Protein AF-A0A3N5BPK9-F1 (afdb_monomer)

Solvent-accessible surface area (backbone atoms only — not comparable to full-atom values): 5326 Å² total; per-residue (Å²): 136,82,86,74,87,72,81,74,81,79,68,96,77,72,77,69,82,72,69,84,67,45,47,81,44,80,33,46,39,71,72,63,54,70,61,25,26,34,77,52,96,84,38,76,44,48,27,70,41,75,44,78,72,88,50,67,62,30,28,37,36,31,41,83,98,49,83,68,45,73,39,66,57,66,44,64,31,30,38,65,64,82,84,127

Structure (mmCIF, N/CA/C/O backbone):
data_AF-A0A3N5BPK9-F1
#
_entry.id   AF-A0A3N5BPK9-F1
#
loop_
_atom_site.group_PDB
_atom_site.id
_atom_site.type_symbol
_atom_site.label_atom_id
_atom_site.label_alt_id
_atom_site.label_comp_id
_atom_site.label_asym_id
_atom_site.label_entity_id
_atom_site.label_seq_id
_atom_site.pdbx_PDB_ins_code
_atom_site.Cartn_x
_atom_site.Cartn_y
_atom_site.Cartn_z
_atom_site.occupancy
_atom_site.B_iso_or_equiv
_atom_site.auth_seq_id
_atom_site.auth_comp_id
_atom_site.auth_asym_id
_atom_site.auth_atom_id
_atom_site.pdbx_PDB_model_num
ATOM 1 N N . MET A 1 1 ? 44.465 10.915 -16.772 1.00 47.50 1 MET A N 1
ATOM 2 C CA . MET A 1 1 ? 43.746 11.513 -15.629 1.00 47.50 1 MET A CA 1
ATOM 3 C C . MET A 1 1 ? 42.790 10.467 -15.092 1.00 47.50 1 MET A C 1
ATOM 5 O O . MET A 1 1 ? 41.895 10.043 -15.806 1.00 47.50 1 MET A O 1
ATOM 9 N N . GLN A 1 2 ? 43.094 9.948 -13.909 1.00 47.19 2 GLN A N 1
ATOM 10 C CA . GLN A 1 2 ? 42.453 8.784 -13.306 1.00 47.19 2 GLN A CA 1
ATOM 11 C C . GLN A 1 2 ? 41.342 9.306 -12.389 1.00 47.19 2 GLN A C 1
ATOM 13 O O . GLN A 1 2 ? 41.628 10.028 -11.434 1.00 47.19 2 GLN A O 1
ATOM 18 N N . TYR A 1 3 ? 40.078 9.025 -12.712 1.00 45.50 3 TYR A N 1
ATOM 19 C CA . TYR A 1 3 ? 38.963 9.395 -11.843 1.00 45.50 3 TYR A CA 1
ATOM 20 C C . TYR A 1 3 ? 38.996 8.487 -10.613 1.00 45.50 3 TYR A C 1
ATOM 22 O O . TYR A 1 3 ? 38.655 7.309 -10.674 1.00 45.50 3 TYR A O 1
ATOM 30 N N . VAL A 1 4 ? 39.479 9.035 -9.501 1.00 47.62 4 VAL A N 1
ATOM 31 C CA . VAL A 1 4 ? 39.467 8.377 -8.197 1.00 47.62 4 VAL A CA 1
ATOM 32 C C . VAL A 1 4 ? 38.024 8.252 -7.709 1.00 47.62 4 VAL A C 1
ATOM 34 O O . VAL A 1 4 ? 37.321 9.250 -7.549 1.00 47.62 4 VAL A O 1
ATOM 37 N N . HIS A 1 5 ? 37.586 7.018 -7.454 1.00 49.25 5 HIS A N 1
ATOM 38 C CA . HIS A 1 5 ? 36.364 6.731 -6.708 1.00 49.25 5 HIS A CA 1
ATOM 39 C C . HIS A 1 5 ? 36.514 7.273 -5.283 1.00 49.25 5 HIS A C 1
ATOM 41 O O . HIS A 1 5 ? 36.959 6.584 -4.366 1.00 49.25 5 HIS A O 1
ATOM 47 N N . ARG A 1 6 ? 36.155 8.543 -5.092 1.00 51.69 6 ARG A N 1
ATOM 48 C CA . ARG A 1 6 ? 35.936 9.115 -3.770 1.00 51.69 6 ARG A CA 1
ATOM 49 C C . ARG A 1 6 ? 34.637 8.510 -3.259 1.00 51.69 6 ARG A C 1
ATOM 51 O O . ARG A 1 6 ? 33.562 8.942 -3.662 1.00 51.69 6 ARG A O 1
ATOM 58 N N . GLY A 1 7 ? 34.760 7.477 -2.426 1.00 49.12 7 GLY A N 1
ATOM 59 C CA . GLY A 1 7 ? 33.644 6.902 -1.687 1.00 49.12 7 GLY A CA 1
ATOM 60 C C . GLY A 1 7 ? 32.845 8.026 -1.041 1.00 49.12 7 GLY A C 1
ATOM 61 O O . GLY A 1 7 ? 33.347 8.742 -0.170 1.00 49.12 7 GLY A O 1
ATOM 62 N N . ALA A 1 8 ? 31.630 8.232 -1.540 1.00 52.22 8 ALA A N 1
ATOM 63 C CA . ALA A 1 8 ? 30.706 9.172 -0.951 1.00 52.22 8 ALA A CA 1
ATOM 64 C C . ALA A 1 8 ? 30.343 8.633 0.435 1.00 52.22 8 ALA A C 1
ATOM 66 O O . ALA A 1 8 ? 29.849 7.514 0.570 1.00 52.22 8 ALA A O 1
ATOM 67 N N . LYS A 1 9 ? 30.623 9.421 1.476 1.00 44.53 9 LYS A N 1
ATOM 68 C CA . LYS A 1 9 ? 29.996 9.245 2.786 1.00 44.53 9 LYS A CA 1
ATOM 69 C C . LYS A 1 9 ? 28.485 9.308 2.557 1.00 44.53 9 LYS A C 1
ATOM 71 O O . LYS A 1 9 ? 27.974 10.393 2.297 1.00 44.53 9 LYS A O 1
ATOM 76 N N . ALA A 1 10 ? 27.797 8.172 2.636 1.00 50.66 10 ALA A N 1
ATOM 77 C CA . ALA A 1 10 ? 26.344 8.140 2.651 1.00 50.66 10 ALA A CA 1
ATOM 78 C C . ALA A 1 10 ? 25.870 8.886 3.904 1.00 50.66 10 ALA A C 1
ATOM 80 O O . ALA A 1 10 ? 26.038 8.423 5.034 1.00 50.66 10 ALA A O 1
ATOM 81 N N . THR A 1 11 ? 25.355 10.093 3.702 1.00 53.16 11 THR A N 1
ATOM 82 C CA . THR A 1 11 ? 24.536 10.795 4.682 1.00 53.16 11 THR A CA 1
ATOM 83 C C . THR A 1 11 ? 23.260 9.986 4.882 1.00 53.16 11 THR A C 1
ATOM 85 O O . THR A 1 11 ? 22.644 9.524 3.925 1.00 53.16 11 THR A O 1
ATOM 88 N N . HIS A 1 12 ? 22.914 9.768 6.140 1.00 56.75 12 HIS A N 1
ATOM 89 C CA . HIS A 1 12 ? 21.884 8.857 6.625 1.00 56.75 12 HIS A CA 1
ATOM 90 C C . HIS A 1 12 ? 20.463 9.419 6.403 1.00 56.75 12 HIS A C 1
ATOM 92 O O . HIS A 1 12 ? 19.742 9.611 7.370 1.00 56.75 12 HIS A O 1
ATOM 98 N N . ASP A 1 13 ? 20.090 9.748 5.161 1.00 68.44 13 ASP A N 1
ATOM 99 C CA . ASP A 1 13 ? 18.775 10.344 4.836 1.00 68.44 13 ASP A CA 1
ATOM 100 C C . ASP A 1 13 ? 18.186 9.909 3.480 1.00 68.44 13 ASP A C 1
ATOM 102 O O . ASP A 1 13 ? 17.091 10.330 3.105 1.00 68.44 13 ASP A O 1
ATOM 106 N N . GLU A 1 14 ? 18.876 9.057 2.717 1.00 77.69 14 GLU A N 1
ATOM 107 C CA . GLU A 1 14 ? 18.307 8.522 1.478 1.00 77.69 14 GLU A CA 1
ATOM 108 C C . GLU A 1 14 ? 17.371 7.342 1.796 1.00 77.69 14 GLU A C 1
ATOM 110 O O . GLU A 1 14 ? 17.755 6.452 2.566 1.00 77.69 14 GLU A O 1
ATOM 115 N N . PRO A 1 15 ? 16.139 7.302 1.244 1.00 83.75 15 PRO A N 1
ATOM 116 C CA . PRO A 1 15 ? 15.265 6.153 1.424 1.00 83.75 15 PRO A CA 1
ATOM 117 C C . PRO A 1 15 ? 15.941 4.885 0.885 1.00 83.75 15 PRO A C 1
ATOM 119 O O . PRO A 1 15 ? 16.679 4.950 -0.101 1.00 83.75 15 PRO A O 1
ATOM 122 N N . PRO A 1 16 ? 15.680 3.709 1.483 1.00 91.69 16 PRO A N 1
ATOM 123 C CA . PRO A 1 16 ? 16.241 2.468 0.973 1.00 91.69 16 PRO A CA 1
ATOM 124 C C . PRO A 1 16 ? 15.822 2.237 -0.487 1.00 91.69 16 PRO A C 1
ATOM 126 O O . PRO A 1 16 ? 14.734 2.668 -0.900 1.00 91.69 16 PRO A O 1
ATOM 129 N N . PRO A 1 17 ? 16.637 1.505 -1.266 1.00 93.25 17 PRO A N 1
ATOM 130 C CA . PRO A 1 17 ? 16.278 1.157 -2.631 1.00 93.25 17 PRO A CA 1
ATOM 131 C C . PRO A 1 17 ? 14.967 0.356 -2.645 1.00 93.25 17 PRO A C 1
ATOM 133 O O . PRO A 1 17 ? 14.759 -0.493 -1.771 1.00 93.25 17 PRO A O 1
ATOM 136 N N . PRO A 1 18 ? 14.067 0.614 -3.608 1.00 94.19 18 PRO A N 1
ATOM 137 C CA . PRO A 1 18 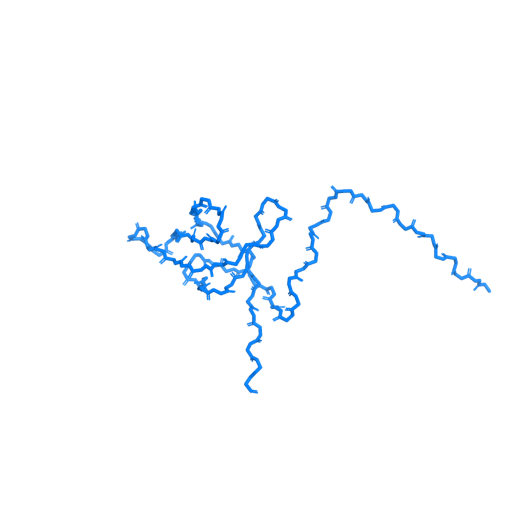? 12.798 -0.091 -3.681 1.00 94.19 18 PRO A CA 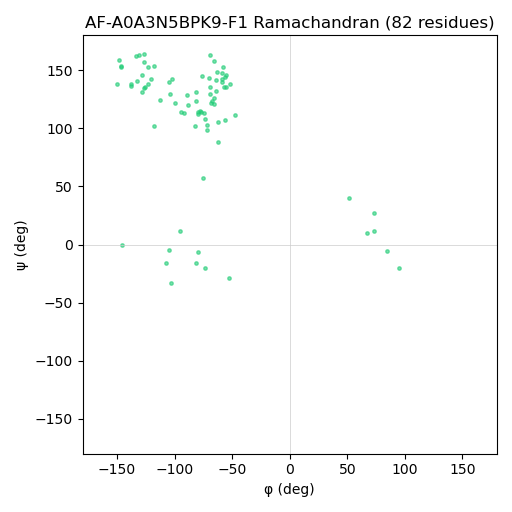1
ATOM 138 C C . PRO A 1 18 ? 12.976 -1.582 -3.984 1.00 94.19 18 PRO A C 1
ATOM 140 O O . PRO A 1 18 ? 13.995 -1.976 -4.557 1.00 94.19 18 PRO A O 1
ATOM 143 N N . PRO A 1 19 ? 11.981 -2.424 -3.640 1.00 95.06 19 PRO A N 1
ATOM 144 C CA . PRO A 1 19 ? 12.016 -3.840 -3.976 1.00 95.06 19 PRO A CA 1
ATOM 145 C C . PRO A 1 19 ? 12.212 -4.050 -5.482 1.00 95.06 19 PRO A C 1
ATOM 147 O O . PRO A 1 19 ? 11.579 -3.383 -6.306 1.00 95.06 19 PRO A O 1
ATOM 150 N N . VAL A 1 20 ? 13.092 -4.987 -5.841 1.00 94.19 20 VAL A N 1
ATOM 151 C CA . VAL A 1 20 ? 13.396 -5.319 -7.241 1.00 94.19 20 VAL A CA 1
ATOM 152 C C . VAL A 1 20 ? 12.126 -5.761 -7.968 1.00 94.19 20 VAL A C 1
ATOM 154 O O . VAL A 1 20 ? 11.282 -6.451 -7.400 1.00 94.19 20 VAL A O 1
ATOM 157 N N . GLY A 1 21 ? 11.999 -5.367 -9.237 1.00 94.88 21 GLY A N 1
ATOM 158 C CA . GLY A 1 21 ? 10.848 -5.731 -10.063 1.00 94.88 21 GLY A CA 1
ATOM 159 C C . GLY A 1 21 ? 9.575 -4.976 -9.688 1.00 94.88 21 GLY A C 1
ATOM 160 O O . GLY A 1 21 ? 8.485 -5.493 -9.905 1.00 94.88 21 GLY A O 1
ATOM 161 N N . THR A 1 22 ? 9.694 -3.774 -9.120 1.00 96.44 22 THR A N 1
ATOM 162 C CA . THR A 1 22 ? 8.551 -2.899 -8.843 1.00 96.44 22 THR A CA 1
ATOM 163 C C . THR A 1 22 ? 8.638 -1.582 -9.608 1.00 96.44 22 THR A C 1
ATOM 165 O O . THR A 1 22 ? 9.726 -1.105 -9.928 1.00 96.44 22 THR A O 1
ATOM 168 N N . VAL A 1 23 ? 7.481 -0.973 -9.882 1.00 96.06 23 VAL A N 1
ATOM 169 C CA . VAL A 1 23 ? 7.378 0.357 -10.500 1.00 96.06 23 VAL A CA 1
ATOM 170 C C . VAL A 1 23 ? 6.804 1.352 -9.490 1.00 96.06 23 VAL A C 1
ATOM 172 O O . VAL A 1 23 ? 5.706 1.112 -8.966 1.00 96.06 23 VAL A O 1
ATOM 175 N N . PRO A 1 24 ? 7.501 2.474 -9.217 1.00 96.50 24 PRO A N 1
ATOM 176 C CA . PRO A 1 24 ? 6.968 3.532 -8.374 1.00 96.50 24 PRO A CA 1
ATOM 177 C C . PRO A 1 24 ? 5.820 4.258 -9.078 1.00 96.50 24 PRO A C 1
ATOM 179 O O . PRO A 1 24 ? 5.900 4.620 -10.251 1.00 96.50 24 PRO A O 1
ATOM 182 N N . THR A 1 25 ? 4.735 4.519 -8.358 1.00 97.50 25 THR A N 1
ATOM 183 C CA . THR A 1 25 ? 3.646 5.382 -8.832 1.00 97.50 25 THR A CA 1
ATOM 184 C C . THR A 1 25 ? 2.985 6.075 -7.651 1.00 97.50 25 THR A C 1
ATOM 186 O O . THR A 1 25 ? 2.731 5.455 -6.614 1.00 97.50 25 THR A O 1
ATOM 189 N N . HIS A 1 26 ? 2.683 7.361 -7.805 1.00 97.69 26 HIS A N 1
ATOM 190 C CA . HIS A 1 26 ? 1.920 8.112 -6.818 1.00 97.69 26 HIS A CA 1
ATOM 191 C C . HIS A 1 26 ? 0.432 7.772 -6.955 1.00 97.69 26 HIS A C 1
ATOM 193 O O . HIS A 1 26 ? -0.161 8.036 -7.999 1.00 97.69 26 HIS A O 1
ATOM 199 N N . ARG A 1 27 ? -0.158 7.140 -5.933 1.00 96.38 27 ARG A N 1
ATOM 200 C CA . ARG A 1 27 ? -1.532 6.620 -5.988 1.00 96.38 27 ARG A CA 1
ATOM 201 C C . ARG A 1 27 ? -2.398 7.201 -4.873 1.00 96.38 27 ARG A C 1
ATOM 203 O O . ARG A 1 27 ? -1.924 7.271 -3.737 1.00 96.38 27 ARG A O 1
ATOM 210 N N . PRO A 1 28 ? -3.659 7.579 -5.149 1.00 96.88 28 PRO A N 1
ATOM 211 C CA . PRO A 1 28 ? -4.643 7.832 -4.102 1.00 96.88 28 PRO A CA 1
ATOM 212 C C . PRO A 1 28 ? -5.034 6.521 -3.397 1.00 96.88 28 PRO A C 1
ATOM 214 O O . PRO A 1 28 ? -4.841 5.442 -3.967 1.00 96.88 28 PRO A O 1
ATOM 217 N N . PRO A 1 29 ? -5.659 6.582 -2.204 1.00 96.12 29 PRO A N 1
ATOM 218 C CA . PRO A 1 29 ? -6.113 5.389 -1.484 1.00 96.12 29 PRO A CA 1
ATOM 219 C C . PRO A 1 29 ? -6.997 4.448 -2.318 1.00 96.12 29 PRO A C 1
ATOM 221 O O . PRO A 1 29 ? -6.992 3.243 -2.092 1.00 96.12 29 PRO A O 1
ATOM 224 N N . SER A 1 30 ? -7.741 4.974 -3.293 1.00 94.81 30 SER A N 1
ATOM 225 C CA . SER A 1 30 ? -8.623 4.200 -4.170 1.00 94.81 30 SER A CA 1
ATOM 226 C C . SER A 1 30 ? -7.913 3.351 -5.236 1.00 94.81 30 SER A C 1
ATOM 228 O O . SER A 1 30 ? -8.536 2.414 -5.727 1.00 94.81 30 SER A O 1
ATOM 230 N N . ASP A 1 31 ? -6.653 3.640 -5.593 1.00 95.44 31 ASP A N 1
ATOM 231 C CA . ASP A 1 31 ? -5.896 2.899 -6.630 1.00 95.44 31 ASP A CA 1
ATOM 232 C C . ASP A 1 31 ? -4.823 1.952 -6.050 1.00 95.44 31 ASP A C 1
ATOM 234 O O . ASP A 1 31 ? -4.171 1.185 -6.768 1.00 95.44 31 ASP A O 1
ATOM 238 N N . VAL A 1 32 ? -4.632 1.975 -4.731 1.00 95.25 32 VAL A N 1
ATOM 239 C CA . VAL A 1 32 ? -3.741 1.037 -4.039 1.00 95.25 32 VAL A CA 1
ATOM 240 C C . VAL A 1 32 ? -4.334 -0.373 -4.053 1.00 95.25 32 VAL A C 1
ATOM 242 O O . VAL A 1 32 ? -5.549 -0.553 -3.951 1.00 95.25 32 VAL A O 1
ATOM 245 N N . ARG A 1 33 ? -3.471 -1.384 -4.196 1.00 95.94 33 ARG A N 1
ATOM 246 C CA . ARG A 1 33 ? -3.854 -2.799 -4.278 1.00 95.94 33 ARG A CA 1
ATOM 247 C C . ARG A 1 33 ? -3.107 -3.650 -3.257 1.00 95.94 33 ARG A C 1
ATOM 249 O O . ARG A 1 33 ? -2.005 -3.316 -2.825 1.00 95.94 33 ARG A O 1
ATOM 256 N N . VAL A 1 34 ? -3.694 -4.798 -2.917 1.00 96.94 34 VAL A N 1
ATOM 257 C CA . VAL A 1 34 ? -2.961 -5.875 -2.238 1.00 96.94 34 VAL A CA 1
ATOM 258 C C . VAL A 1 34 ? -1.767 -6.274 -3.107 1.00 96.94 34 VAL A C 1
ATOM 260 O O . VAL A 1 34 ? -1.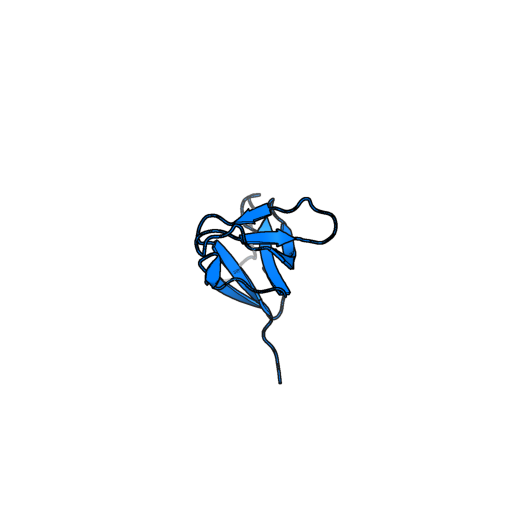896 -6.401 -4.322 1.00 96.94 34 VAL A O 1
ATOM 263 N N . GLY A 1 35 ? -0.606 -6.454 -2.483 1.00 96.88 35 GLY A N 1
ATOM 264 C CA . GLY A 1 35 ? 0.654 -6.759 -3.152 1.00 96.88 35 GLY A CA 1
ATOM 265 C C . GLY A 1 35 ? 1.532 -5.543 -3.449 1.00 96.88 35 GLY A C 1
ATOM 266 O O . GLY A 1 35 ? 2.741 -5.730 -3.581 1.00 96.88 35 GLY A O 1
ATOM 267 N N . ASP A 1 36 ? 0.974 -4.326 -3.479 1.00 97.56 36 ASP A N 1
ATOM 268 C CA . ASP A 1 36 ? 1.772 -3.100 -3.565 1.00 97.56 36 ASP A CA 1
ATOM 269 C C . ASP A 1 36 ? 2.653 -2.951 -2.311 1.00 97.56 36 ASP A C 1
ATOM 271 O O . ASP A 1 36 ? 2.273 -3.339 -1.199 1.00 97.56 36 ASP A O 1
ATOM 275 N N . PHE A 1 37 ? 3.828 -2.349 -2.481 1.00 97.75 37 PHE A N 1
ATOM 276 C CA . PHE A 1 37 ? 4.707 -1.972 -1.377 1.00 97.75 37 PHE A CA 1
ATOM 277 C C . PHE A 1 37 ? 4.610 -0.472 -1.090 1.00 97.75 37 PHE A C 1
ATOM 279 O O . PHE A 1 37 ? 4.536 0.346 -2.009 1.00 97.75 37 PHE A O 1
ATOM 286 N N . ILE A 1 38 ? 4.660 -0.096 0.188 1.00 96.75 38 ILE A N 1
ATOM 287 C CA . ILE A 1 38 ? 4.728 1.299 0.644 1.00 96.75 38 ILE A CA 1
ATOM 288 C C . ILE A 1 38 ? 5.918 1.455 1.583 1.00 96.75 38 ILE A C 1
ATOM 290 O O . ILE A 1 38 ? 6.107 0.635 2.479 1.00 96.75 38 ILE A O 1
ATOM 294 N N . LEU A 1 39 ? 6.700 2.520 1.405 1.00 96.19 39 LEU A N 1
ATOM 295 C CA . LEU A 1 39 ? 7.751 2.881 2.351 1.00 96.19 39 LEU A CA 1
ATOM 296 C C . LEU A 1 39 ? 7.122 3.493 3.615 1.00 96.19 39 LEU A C 1
ATOM 298 O O . LEU A 1 39 ? 6.531 4.574 3.560 1.00 96.19 39 LEU A O 1
ATOM 302 N N . LEU A 1 40 ? 7.236 2.793 4.743 1.00 94.19 40 LEU A N 1
ATOM 303 C CA . LEU A 1 40 ? 6.804 3.227 6.073 1.00 94.19 40 LEU A CA 1
ATOM 304 C C . LEU A 1 40 ? 7.965 3.046 7.047 1.00 94.19 40 LEU A C 1
ATOM 306 O O . LEU A 1 40 ? 8.559 1.973 7.083 1.00 94.19 40 LEU A O 1
ATOM 310 N N . ASP A 1 41 ? 8.273 4.076 7.835 1.00 92.00 41 ASP A N 1
ATOM 311 C CA . ASP A 1 41 ? 9.304 4.021 8.884 1.00 92.00 41 ASP A CA 1
ATOM 312 C C . ASP A 1 41 ? 10.661 3.487 8.369 1.00 92.00 41 ASP A C 1
ATOM 314 O O . ASP A 1 41 ? 11.323 2.676 9.011 1.00 92.00 41 ASP A O 1
ATOM 318 N N . GLY A 1 42 ? 11.049 3.897 7.154 1.00 92.69 42 GLY A N 1
ATOM 319 C CA . GLY A 1 42 ? 12.293 3.461 6.511 1.00 92.69 42 GLY A CA 1
ATOM 320 C C . GLY A 1 42 ? 12.283 2.020 5.988 1.00 92.69 42 GLY A C 1
ATOM 321 O O . GLY A 1 42 ? 13.335 1.507 5.624 1.00 92.69 42 GLY A O 1
ATOM 322 N N . GLN A 1 43 ? 11.127 1.352 5.925 1.00 94.69 43 GLN A N 1
ATOM 323 C CA . GLN A 1 43 ? 11.003 -0.019 5.426 1.00 94.69 43 GLN A CA 1
ATOM 324 C C . GLN A 1 43 ? 9.856 -0.178 4.426 1.00 94.69 43 GLN A C 1
ATOM 326 O O . GLN A 1 43 ? 8.771 0.377 4.596 1.00 94.69 43 GLN A O 1
ATOM 331 N N . TYR A 1 44 ? 10.075 -0.975 3.380 1.00 96.62 44 TYR A N 1
ATOM 332 C CA . TYR A 1 44 ? 9.019 -1.314 2.429 1.00 96.62 44 TYR A CA 1
ATOM 333 C C . TYR A 1 44 ? 8.093 -2.373 3.016 1.00 96.62 44 TYR A C 1
ATOM 335 O O . TYR A 1 44 ? 8.480 -3.520 3.220 1.00 96.62 44 TYR A O 1
ATOM 343 N N . GLN A 1 45 ? 6.847 -1.981 3.251 1.00 97.50 45 GLN A N 1
ATOM 344 C CA . GLN A 1 45 ? 5.799 -2.840 3.775 1.00 97.50 45 GLN A CA 1
ATOM 345 C C . GLN A 1 45 ? 4.912 -3.311 2.625 1.00 97.50 45 GLN A C 1
ATOM 347 O O . 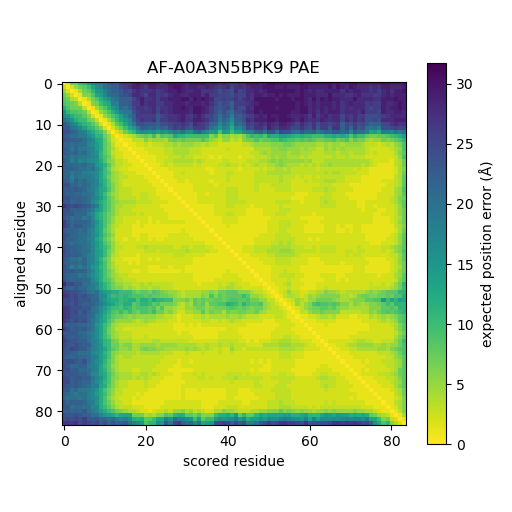GLN A 1 45 ? 4.326 -2.492 1.912 1.00 97.50 45 GLN A O 1
ATOM 352 N N . ARG A 1 46 ? 4.807 -4.631 2.439 1.00 97.62 46 ARG A N 1
ATOM 353 C CA . ARG A 1 46 ? 3.914 -5.226 1.437 1.00 97.62 46 ARG A CA 1
ATOM 354 C C . ARG A 1 46 ? 2.495 -5.285 1.976 1.00 97.62 46 ARG A C 1
ATOM 356 O O . ARG A 1 46 ? 2.261 -5.908 3.013 1.00 97.62 46 ARG A O 1
ATOM 363 N N . ILE A 1 47 ? 1.552 -4.692 1.259 1.00 97.88 47 ILE A N 1
ATOM 364 C CA . ILE A 1 47 ? 0.134 -4.759 1.611 1.00 97.88 47 ILE A CA 1
ATOM 365 C C . ILE A 1 47 ? -0.346 -6.197 1.417 1.00 97.88 47 ILE A C 1
ATOM 367 O O . ILE A 1 47 ? -0.227 -6.754 0.325 1.00 97.88 47 ILE A O 1
ATOM 371 N N . GLN A 1 48 ? -0.889 -6.797 2.472 1.00 98.00 48 GLN A N 1
ATOM 372 C CA . GLN A 1 48 ? -1.412 -8.167 2.457 1.00 98.00 48 GLN A CA 1
ATOM 373 C C . GLN A 1 48 ? -2.934 -8.215 2.397 1.00 98.00 48 GLN A C 1
ATOM 375 O O . GLN A 1 48 ? -3.494 -9.114 1.782 1.00 98.00 48 GLN A O 1
ATOM 380 N N . ASP A 1 49 ? -3.590 -7.240 3.019 1.00 97.69 49 ASP A N 1
ATOM 381 C CA . ASP A 1 49 ? -5.041 -7.095 3.008 1.00 97.69 49 ASP A CA 1
ATOM 382 C C . ASP A 1 49 ? -5.406 -5.606 3.089 1.00 97.69 49 ASP A C 1
ATOM 384 O O . ASP A 1 49 ? -4.603 -4.766 3.514 1.00 97.69 49 ASP A O 1
ATOM 388 N N . MET A 1 50 ? -6.618 -5.272 2.657 1.00 96.31 50 MET A N 1
ATOM 389 C CA . MET A 1 50 ? -7.147 -3.915 2.661 1.00 96.31 50 MET A CA 1
ATOM 390 C C . MET A 1 50 ? -8.596 -3.898 3.129 1.00 96.31 50 MET A C 1
ATOM 392 O O . MET A 1 50 ? -9.425 -4.690 2.685 1.00 96.31 50 MET A O 1
ATOM 396 N N . ARG A 1 51 ? -8.937 -2.920 3.969 1.00 95.44 51 ARG A N 1
ATOM 397 C CA . ARG A 1 51 ? -10.312 -2.678 4.415 1.00 95.44 51 ARG A CA 1
ATOM 398 C C . ARG A 1 51 ? -10.770 -1.279 4.027 1.00 95.44 51 ARG A C 1
ATOM 400 O O . ARG A 1 51 ? -10.002 -0.312 4.039 1.00 95.44 51 ARG A O 1
ATOM 407 N N . SER A 1 52 ? -12.043 -1.182 3.654 1.00 89.25 52 SER A N 1
ATOM 408 C CA . SER A 1 52 ? -12.692 0.100 3.401 1.00 89.25 52 SER A CA 1
ATOM 409 C C . SER A 1 52 ? -13.018 0.795 4.719 1.00 89.25 52 SER A C 1
ATOM 411 O O . SER A 1 52 ? -13.380 0.147 5.696 1.00 89.25 52 SER A O 1
ATOM 413 N N . THR A 1 53 ? -12.926 2.121 4.727 1.00 88.38 53 THR A N 1
ATOM 414 C CA . THR A 1 53 ? -13.374 2.979 5.832 1.00 88.38 53 THR A CA 1
ATOM 415 C C . THR A 1 53 ? -14.788 3.525 5.605 1.00 88.38 53 THR A C 1
ATOM 417 O O . THR A 1 53 ? -15.188 4.473 6.270 1.00 88.38 53 THR A O 1
ATOM 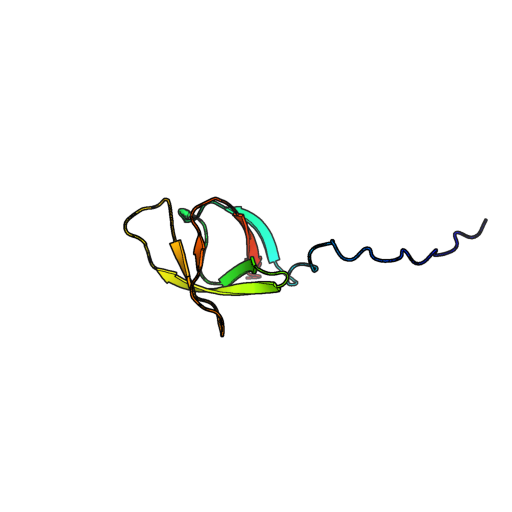420 N N . GLY A 1 54 ? -15.526 2.999 4.619 1.00 83.69 54 GLY A N 1
ATOM 421 C CA . GLY A 1 54 ? -16.830 3.529 4.199 1.00 83.69 54 GLY A CA 1
ATOM 422 C C . GLY A 1 54 ? -16.750 4.685 3.192 1.00 83.69 54 GLY A C 1
ATOM 423 O O . GLY A 1 54 ? -17.774 5.097 2.658 1.00 83.69 54 GLY A O 1
ATOM 424 N N . THR A 1 55 ? -15.548 5.176 2.871 1.00 83.56 55 THR A N 1
ATOM 425 C CA . THR A 1 55 ? -15.312 6.196 1.834 1.00 83.56 55 THR A CA 1
ATOM 426 C C . THR A 1 55 ? -14.252 5.732 0.830 1.00 83.56 55 THR A C 1
ATOM 428 O O . THR A 1 55 ? -13.506 4.775 1.067 1.00 83.56 55 THR A O 1
ATOM 431 N N . ALA A 1 56 ? -14.175 6.397 -0.326 1.00 83.62 56 ALA A N 1
ATOM 432 C CA . ALA A 1 56 ? -13.094 6.188 -1.296 1.00 83.62 56 ALA A CA 1
AT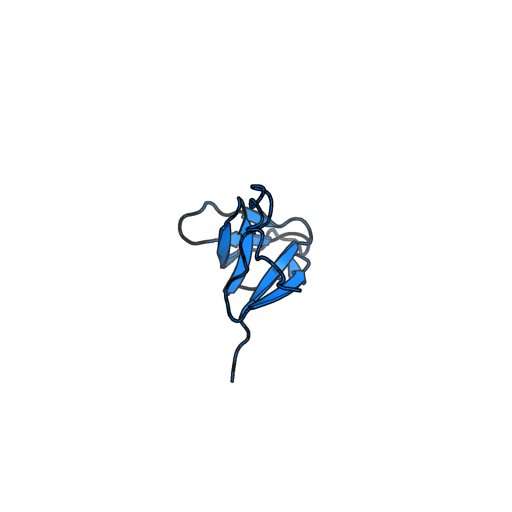OM 433 C C . ALA A 1 56 ? -11.806 6.955 -0.932 1.00 83.62 56 ALA A C 1
ATOM 435 O O . ALA A 1 56 ? -10.739 6.642 -1.453 1.00 83.62 56 ALA A O 1
ATOM 436 N N . SER A 1 57 ? -11.900 7.933 -0.025 1.00 89.25 57 SER A N 1
ATOM 437 C CA . SER A 1 57 ? -10.797 8.809 0.387 1.00 89.25 57 SER A CA 1
ATOM 438 C C . SER A 1 57 ? -9.836 8.181 1.395 1.00 89.25 57 SER A C 1
ATOM 440 O O . SER A 1 57 ? -8.817 8.788 1.704 1.00 89.25 57 SER A O 1
ATOM 442 N N . ALA A 1 58 ? -10.131 6.987 1.918 1.00 94.00 58 ALA A N 1
ATOM 443 C CA . ALA A 1 58 ? -9.216 6.282 2.802 1.00 94.00 58 ALA A CA 1
ATOM 444 C C . ALA A 1 58 ? -9.285 4.755 2.652 1.00 94.00 58 ALA A C 1
ATOM 446 O O . ALA A 1 58 ? -10.298 4.160 2.256 1.00 94.00 58 ALA A O 1
ATOM 447 N N . ARG A 1 59 ? -8.164 4.110 2.983 1.00 95.94 59 ARG A N 1
ATOM 448 C CA . ARG A 1 59 ? -8.035 2.652 3.067 1.00 95.94 59 ARG A CA 1
ATOM 449 C C . ARG A 1 59 ? -7.226 2.259 4.289 1.00 95.94 59 ARG A C 1
ATOM 451 O O . ARG A 1 59 ? -6.188 2.854 4.567 1.00 95.94 59 ARG A O 1
ATOM 458 N N . VAL A 1 60 ? -7.699 1.242 5.004 1.00 97.06 60 VAL A N 1
ATOM 459 C CA . VAL A 1 60 ? -6.925 0.594 6.066 1.00 97.06 60 VAL A CA 1
ATOM 460 C C . VAL A 1 60 ? -6.107 -0.514 5.423 1.00 97.06 60 VAL A C 1
ATOM 462 O O . VAL A 1 60 ? -6.665 -1.420 4.810 1.00 97.06 60 VAL A O 1
ATOM 465 N N . LEU A 1 61 ? -4.789 -0.417 5.540 1.00 97.81 61 LEU A N 1
ATOM 466 C CA . LEU A 1 61 ? -3.829 -1.341 4.956 1.00 97.81 61 LEU A CA 1
ATOM 467 C C . LEU A 1 61 ? -3.281 -2.253 6.051 1.00 97.81 61 LEU A C 1
ATOM 469 O O . LEU A 1 61 ? -2.835 -1.775 7.097 1.00 97.81 61 LEU A O 1
ATOM 473 N N . HIS A 1 62 ? -3.314 -3.556 5.801 1.00 98.12 62 HIS A N 1
ATOM 474 C CA . HIS A 1 62 ? -2.756 -4.575 6.681 1.00 98.12 62 HIS A CA 1
ATOM 475 C C . HIS A 1 62 ? -1.445 -5.107 6.096 1.00 98.12 62 HIS A C 1
ATOM 477 O O . HIS A 1 62 ? -1.334 -5.336 4.889 1.00 98.12 62 HIS A O 1
ATOM 483 N N . PHE A 1 63 ? -0.466 -5.329 6.968 1.00 97.50 63 PHE A N 1
ATOM 484 C CA . PHE A 1 63 ? 0.883 -5.782 6.628 1.00 97.50 63 PHE A CA 1
ATOM 485 C C . PHE A 1 63 ? 1.272 -6.959 7.533 1.00 97.50 63 PHE A C 1
ATOM 487 O O . PHE A 1 63 ? 0.667 -7.156 8.588 1.00 97.50 63 PHE A O 1
ATOM 494 N N . ALA A 1 64 ? 2.306 -7.718 7.165 1.00 95.44 64 ALA A N 1
ATOM 495 C CA . ALA A 1 64 ? 2.860 -8.736 8.060 1.00 95.44 64 ALA A CA 1
ATOM 496 C C . ALA A 1 64 ? 3.562 -8.086 9.257 1.00 95.44 64 ALA A C 1
ATOM 498 O O . ALA A 1 64 ? 4.424 -7.232 9.078 1.00 95.44 64 ALA A O 1
ATOM 499 N N . GLY A 1 65 ? 3.231 -8.528 10.473 1.00 92.81 65 GLY A N 1
ATOM 500 C CA . GLY A 1 65 ? 3.977 -8.166 11.684 1.00 92.81 65 GLY A CA 1
ATOM 501 C C . GLY A 1 65 ? 3.904 -6.689 12.093 1.00 92.81 65 GLY A C 1
ATOM 502 O O . GLY A 1 65 ? 4.635 -6.282 12.990 1.00 92.81 65 GLY A O 1
ATOM 503 N N . ARG A 1 66 ? 3.028 -5.885 11.474 1.00 93.69 66 ARG A N 1
ATOM 504 C CA . ARG A 1 66 ? 2.827 -4.462 11.786 1.00 93.69 66 ARG A CA 1
ATOM 505 C C . ARG A 1 66 ? 1.351 -4.172 12.029 1.00 93.69 66 ARG A C 1
ATOM 507 O O . ARG A 1 66 ? 0.481 -4.738 11.369 1.00 93.69 66 ARG A O 1
ATOM 514 N N . ALA A 1 67 ? 1.072 -3.239 12.937 1.00 95.50 67 ALA A N 1
ATOM 515 C CA . ALA A 1 67 ? -0.275 -2.716 13.120 1.00 95.50 67 ALA A CA 1
ATOM 516 C C . ALA A 1 67 ? -0.833 -2.142 11.798 1.00 95.50 67 ALA A C 1
ATOM 518 O O . ALA A 1 67 ? -0.072 -1.528 11.029 1.00 95.50 67 ALA A O 1
ATOM 519 N N . PRO A 1 68 ? -2.146 -2.301 11.536 1.00 96.88 68 PRO A N 1
ATOM 520 C CA . PRO A 1 68 ? -2.776 -1.717 10.363 1.00 96.88 68 PRO A CA 1
ATOM 521 C C . PRO A 1 68 ? -2.552 -0.208 10.310 1.00 96.88 68 PRO A C 1
ATOM 523 O O . PRO A 1 68 ? -2.511 0.472 11.337 1.00 96.88 68 PRO A O 1
ATOM 526 N N . TRP A 1 69 ? -2.425 0.332 9.105 1.00 97.06 69 TRP A N 1
ATOM 527 C CA . TRP A 1 69 ? -2.216 1.760 8.899 1.00 97.06 69 TRP A CA 1
ATOM 528 C C . TRP A 1 69 ? -3.262 2.316 7.945 1.00 97.06 69 TRP A C 1
ATOM 530 O O . TRP A 1 69 ? -3.565 1.712 6.920 1.00 97.06 69 TRP A O 1
ATOM 540 N N . THR A 1 70 ? -3.827 3.474 8.284 1.00 96.44 70 THR A N 1
ATOM 541 C CA . THR A 1 70 ? -4.833 4.118 7.436 1.00 96.44 70 THR A CA 1
ATOM 542 C C . THR A 1 70 ? -4.157 5.085 6.479 1.00 96.44 70 THR A C 1
ATOM 544 O O . THR A 1 70 ? -3.651 6.126 6.895 1.00 96.44 70 THR A O 1
ATOM 547 N N . MET A 1 71 ? -4.210 4.771 5.190 1.00 96.06 71 MET A N 1
ATOM 548 C CA . MET A 1 71 ? -3.835 5.692 4.129 1.00 96.06 71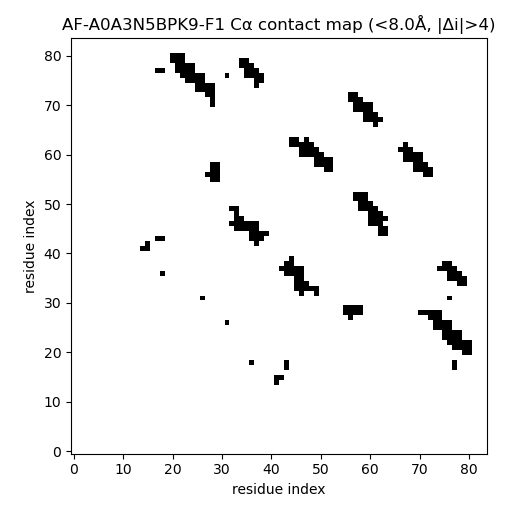 MET A CA 1
ATOM 549 C C . MET A 1 71 ? -4.991 6.663 3.885 1.00 96.06 71 MET A C 1
ATOM 551 O O . MET A 1 71 ? -6.069 6.244 3.464 1.00 96.06 71 MET A O 1
ATOM 555 N N . ARG A 1 72 ? -4.775 7.947 4.182 1.00 95.00 72 ARG A N 1
ATOM 556 C CA . ARG A 1 72 ? -5.773 9.025 4.023 1.00 95.00 72 ARG A CA 1
ATOM 557 C C . ARG A 1 72 ? -5.471 9.972 2.862 1.00 95.00 72 ARG A C 1
ATOM 559 O O . ARG A 1 72 ? -6.339 10.720 2.438 1.00 95.00 72 ARG A O 1
ATOM 566 N N . GLU A 1 73 ? -4.245 9.933 2.360 1.00 95.06 73 GLU A N 1
ATOM 567 C CA . GLU A 1 73 ? -3.735 10.813 1.311 1.00 95.06 73 GLU A CA 1
ATOM 568 C C . GLU A 1 73 ? -3.001 9.983 0.264 1.00 95.06 73 GLU A C 1
ATOM 570 O O . GLU A 1 73 ? -2.631 8.833 0.521 1.00 95.06 73 GLU A O 1
ATOM 575 N N . ALA A 1 74 ? -2.802 10.558 -0.922 1.00 96.19 74 ALA A N 1
ATOM 576 C CA . ALA A 1 74 ? -2.046 9.904 -1.975 1.00 96.19 74 ALA A CA 1
ATOM 577 C C . ALA A 1 74 ? -0.579 9.709 -1.562 1.00 96.19 74 ALA A C 1
ATOM 579 O O . ALA A 1 74 ? 0.029 10.554 -0.904 1.00 96.19 74 ALA A O 1
ATOM 580 N N . ARG A 1 75 ? -0.001 8.564 -1.929 1.00 96.44 75 ARG A N 1
ATOM 581 C CA . ARG A 1 75 ? 1.372 8.202 -1.565 1.00 96.44 75 ARG A CA 1
ATOM 582 C C . ARG A 1 75 ? 2.022 7.389 -2.673 1.00 96.44 75 ARG A C 1
ATOM 584 O O . ARG A 1 75 ? 1.352 6.705 -3.447 1.00 96.44 75 ARG A O 1
ATOM 591 N N . THR A 1 76 ? 3.346 7.469 -2.748 1.00 97.44 76 THR A N 1
ATOM 592 C CA . THR A 1 76 ? 4.129 6.616 -3.641 1.00 97.44 76 THR A CA 1
ATOM 593 C C . THR A 1 76 ? 4.026 5.166 -3.190 1.00 97.44 76 THR A C 1
ATOM 595 O O . THR A 1 76 ? 4.299 4.831 -2.038 1.00 97.44 76 THR A O 1
ATOM 598 N N . THR A 1 77 ? 3.622 4.317 -4.124 1.00 97.62 77 THR A N 1
ATOM 599 C CA . THR A 1 77 ? 3.521 2.868 -3.965 1.00 97.62 77 THR A CA 1
ATOM 600 C C . THR A 1 77 ? 4.369 2.201 -5.035 1.00 97.62 77 THR A C 1
ATOM 602 O O . THR A 1 77 ? 4.571 2.759 -6.114 1.00 97.62 77 THR A O 1
ATOM 605 N N . TYR A 1 78 ? 4.855 1.006 -4.742 1.00 97.75 78 TYR A N 1
ATOM 606 C CA . TYR A 1 78 ? 5.741 0.246 -5.608 1.00 97.75 78 TYR A CA 1
ATOM 607 C C . TYR A 1 78 ? 5.022 -1.042 -5.977 1.00 97.75 78 TYR A C 1
ATOM 609 O O . TYR A 1 78 ? 4.887 -1.948 -5.152 1.00 97.75 78 TYR A O 1
ATOM 617 N N . ARG A 1 79 ? 4.483 -1.082 -7.197 1.00 97.31 79 ARG A N 1
ATOM 618 C CA . ARG A 1 79 ? 3.686 -2.215 -7.678 1.00 97.31 79 ARG A CA 1
ATOM 619 C C . ARG A 1 79 ? 4.607 -3.240 -8.332 1.00 97.31 79 ARG A C 1
ATOM 621 O O . ARG A 1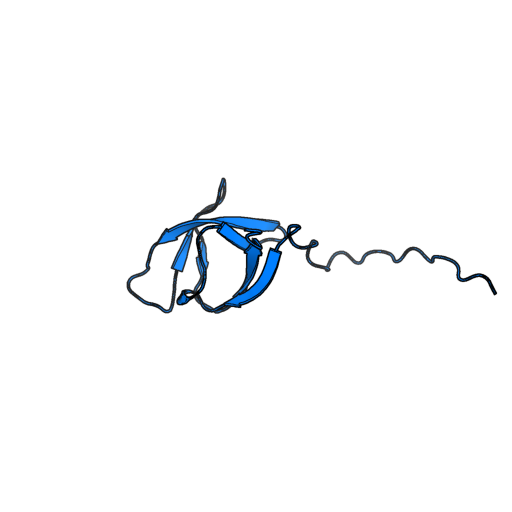 79 ? 5.387 -2.822 -9.190 1.00 97.31 79 ARG A O 1
ATOM 628 N N . PRO A 1 80 ? 4.542 -4.529 -7.959 1.00 96.06 80 PRO A N 1
ATOM 629 C CA . PRO A 1 80 ? 5.231 -5.587 -8.689 1.00 96.06 80 PRO A CA 1
ATOM 630 C C . PRO A 1 80 ? 4.899 -5.549 -10.182 1.00 96.06 80 PRO A C 1
ATOM 632 O O . PRO A 1 80 ? 3.751 -5.326 -10.562 1.00 96.06 80 PRO A O 1
ATOM 635 N N . ILE A 1 81 ? 5.915 -5.740 -11.016 1.00 93.12 81 ILE A N 1
ATOM 636 C CA . ILE A 1 81 ? 5.743 -5.984 -12.443 1.00 93.12 81 ILE A CA 1
ATOM 637 C C . ILE A 1 81 ? 5.365 -7.454 -12.577 1.00 93.12 81 ILE A C 1
ATOM 639 O O . ILE A 1 81 ? 6.182 -8.332 -12.295 1.00 93.12 81 ILE A O 1
ATOM 643 N N . ASP A 1 82 ? 4.134 -7.718 -12.994 1.00 82.00 82 ASP A N 1
ATOM 644 C CA . ASP A 1 82 ? 3.740 -9.058 -13.402 1.00 82.00 82 ASP A CA 1
ATOM 645 C C . ASP A 1 82 ? 4.373 -9.327 -14.775 1.00 82.00 82 ASP A C 1
ATOM 647 O O . ASP A 1 82 ? 3.998 -8.721 -15.780 1.00 82.00 82 ASP A O 1
ATOM 651 N N . TYR A 1 83 ? 5.386 -10.193 -14.811 1.00 62.78 83 TYR A N 1
ATOM 652 C CA . TYR A 1 83 ? 5.866 -10.775 -16.060 1.00 62.78 83 TYR A CA 1
ATOM 653 C C . TYR A 1 83 ? 4.936 -11.947 -16.388 1.00 62.78 83 TYR A C 1
ATOM 655 O O . TYR A 1 83 ? 5.018 -12.991 -15.740 1.00 62.78 83 TYR A O 1
ATOM 663 N N . CYS A 1 84 ? 4.008 -11.734 -17.322 1.00 46.31 84 CYS A N 1
ATOM 664 C CA . CYS A 1 84 ? 3.254 -12.816 -17.958 1.00 46.31 84 CYS A CA 1
ATOM 665 C C . CYS A 1 84 ? 4.147 -13.609 -18.916 1.00 46.31 84 CYS A C 1
ATOM 667 O O . CYS A 1 84 ? 4.986 -12.969 -19.594 1.00 46.31 84 CYS A O 1
#

Nearest PDB structures (foldseek):
  3er0-assembly2_B  TM=5.683E-01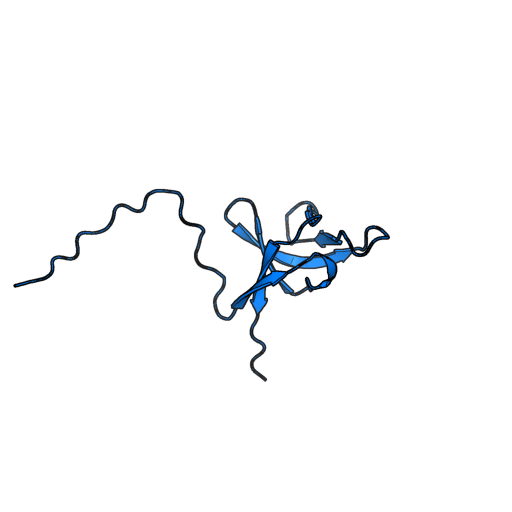  e=1.950E-02  Saccharomyces cerevisiae
  3cpf-assembly1_A  TM=5.699E-01  e=4.423E-02  Homo sapiens
  3er0-assembly1_A  TM=4.610E-01  e=1.950E-02  Saccharomyces cerevisiae
  8cgx-assembly1_A  TM=4.155E-01  e=5.926E-02  Neurospora crassa
  6yi2-assembly1_A  TM=4.194E-01  e=7.334E-01  Escherichia coli

pLDDT: mean 86.8, std 17.13, range [44.53, 98.12]

Mean predicted aligned error: 8.29 Å

Sequence (84 aa):
MQYVHRGAKATHDEPPPPPVGTVPTHRPPSDVRVGDFILLDGQYQRIQDMRSTGTASARVLHFAGRAPWTMREARTTYRPIDYC

Secondary structure (DSSP, 8-state):
-----------TTSPPPPPTTEEEEEE-TTT--TT-EEEETTEEEEEEEEEE-SSSS-EEEEETTEEEEEE-S-EEEEEE----

Radius of gyration: 16.6 Å; Cα contacts (8 Å, |Δi|>4): 141; chains: 1; bounding box: 61×24×31 Å

Foldseek 3Di:
DDPDPPPDPPDPPDQDDDDPQWDKDWFAQQPDDQQKWAQDPSDTFGFHDWDDPVDSQWIFTDGPPDDTDIRRGTGIIIHHDDDD